Protein AF-A0A0U5C4C8-F1 (afdb_monomer)

Mean predicted aligned error: 6.16 Å

Sequence (61 aa):
MELALKIAAAAALVLMLFYLWPVYKHWQENGPKAQKGDWQAAILALGAVAALVMLLIMAVR

Foldseek 3Di:
DDPVVVVVVVVVVVVVCVVCVVVVVCCVVPNDDDDVCNVVVVCVVVVVVVVVVVVVVVVVD

Secondary structure (DSSP, 8-state):
--HHHHHHHHHHHHHHHHHHHHHHHHHHHHSPPPPTTHHHHHHHHHHHHHHHHHHHHHH--

Solvent-accessible surface area (backbone atoms only — not comparable to full-atom values): 3628 Å² total; per-residue (Å²): 133,59,69,70,58,55,52,51,52,50,51,50,52,52,52,48,50,62,69,44,43,64,59,51,52,50,42,70,76,72,43,90,71,88,52,94,59,49,65,58,53,50,50,50,55,54,49,50,52,54,49,51,54,51,51,55,54,63,74,77,107

pLDDT: mean 95.14, std 5.23, range [70.12, 98.56]

Structure (mmCIF, N/CA/C/O backbone):
data_AF-A0A0U5C4C8-F1
#
_entry.id   AF-A0A0U5C4C8-F1
#
loop_
_atom_site.group_PDB
_atom_site.id
_atom_site.type_symbol
_atom_site.label_atom_id
_atom_site.label_alt_id
_atom_site.label_comp_id
_atom_site.label_asym_id
_atom_site.label_entity_id
_atom_site.label_seq_id
_atom_site.pdbx_PDB_ins_code
_atom_site.Cartn_x
_atom_site.Cartn_y
_atom_site.Cartn_z
_atom_site.occupancy
_atom_site.B_iso_or_equiv
_atom_site.auth_seq_id
_atom_site.auth_comp_id
_atom_site.auth_asym_id
_atom_site.auth_atom_id
_atom_site.pdbx_PDB_model_num
ATOM 1 N N . MET A 1 1 ? 20.247 -9.504 -16.373 1.00 70.12 1 MET A N 1
ATOM 2 C CA . MET A 1 1 ? 19.310 -8.580 -17.051 1.00 70.12 1 MET A CA 1
ATOM 3 C C . MET A 1 1 ? 20.118 -7.580 -17.850 1.00 70.12 1 MET A C 1
ATOM 5 O O . MET A 1 1 ? 20.926 -6.878 -17.245 1.00 70.12 1 MET A O 1
ATOM 9 N N . GLU A 1 2 ? 19.896 -7.533 -19.160 1.00 92.12 2 GLU A N 1
ATOM 10 C CA . GLU A 1 2 ? 20.560 -6.605 -20.082 1.00 92.12 2 GLU A CA 1
ATOM 11 C C . GLU A 1 2 ? 20.325 -5.133 -19.699 1.00 92.12 2 GLU A C 1
ATOM 13 O O . GLU A 1 2 ? 19.242 -4.774 -19.226 1.00 92.12 2 GLU A O 1
ATOM 18 N N . LEU A 1 3 ? 21.331 -4.269 -19.894 1.00 95.88 3 LEU A N 1
ATOM 19 C CA . LEU A 1 3 ? 21.269 -2.841 -19.532 1.00 95.88 3 LEU A CA 1
ATOM 20 C C . LEU A 1 3 ? 20.106 -2.122 -20.231 1.00 95.88 3 LEU A C 1
ATOM 22 O O . LEU A 1 3 ? 19.371 -1.372 -19.590 1.00 95.88 3 LEU A O 1
ATOM 26 N N . ALA A 1 4 ? 19.899 -2.405 -21.518 1.00 95.25 4 ALA A N 1
ATOM 27 C CA . ALA A 1 4 ? 18.797 -1.849 -22.298 1.00 95.25 4 ALA A CA 1
ATOM 28 C C . ALA A 1 4 ? 17.426 -2.183 -21.685 1.00 95.25 4 ALA A C 1
ATOM 30 O O . ALA A 1 4 ? 16.560 -1.315 -21.598 1.00 95.25 4 ALA A O 1
ATOM 31 N N . LEU A 1 5 ? 17.251 -3.408 -21.176 1.00 96.94 5 LEU A N 1
ATOM 32 C CA . LEU A 1 5 ? 16.011 -3.827 -20.521 1.00 96.94 5 LEU A CA 1
ATOM 33 C C . LEU A 1 5 ? 15.789 -3.079 -19.199 1.00 96.94 5 LEU A C 1
ATOM 35 O O . LEU A 1 5 ? 14.665 -2.681 -18.907 1.00 96.94 5 LEU A O 1
ATOM 39 N N . LYS A 1 6 ? 16.850 -2.835 -18.418 1.00 95.56 6 LYS A N 1
ATOM 40 C CA . LYS A 1 6 ? 16.758 -2.035 -17.182 1.00 95.56 6 LYS A CA 1
ATOM 41 C C . LYS A 1 6 ? 16.331 -0.596 -17.471 1.00 95.56 6 LYS A C 1
ATOM 43 O O . LYS A 1 6 ? 15.489 -0.060 -16.758 1.00 95.56 6 LYS A O 1
ATOM 48 N N . ILE A 1 7 ? 16.893 0.010 -18.519 1.00 97.50 7 ILE A N 1
ATOM 49 C CA . ILE A 1 7 ? 16.556 1.378 -18.933 1.00 97.50 7 ILE A CA 1
ATOM 50 C C . ILE A 1 7 ? 15.111 1.443 -19.437 1.00 97.50 7 ILE A C 1
ATOM 52 O O . ILE A 1 7 ? 14.361 2.320 -19.015 1.00 97.50 7 ILE A O 1
ATOM 56 N N . ALA A 1 8 ? 14.690 0.490 -20.273 1.00 97.50 8 ALA A N 1
ATOM 57 C CA . ALA A 1 8 ? 13.314 0.414 -20.757 1.00 97.50 8 ALA A CA 1
ATOM 58 C C . ALA A 1 8 ? 12.308 0.224 -19.608 1.00 97.50 8 ALA A C 1
ATOM 60 O O . ALA A 1 8 ? 11.296 0.920 -19.556 1.00 97.50 8 ALA A O 1
ATOM 61 N N . ALA A 1 9 ? 12.609 -0.659 -18.651 1.00 97.31 9 ALA A N 1
ATOM 62 C CA . ALA A 1 9 ? 11.775 -0.861 -17.469 1.00 97.31 9 ALA A CA 1
ATOM 63 C C . ALA A 1 9 ? 11.688 0.408 -16.606 1.00 97.31 9 ALA A C 1
ATOM 65 O O . ALA A 1 9 ? 10.599 0.790 -16.183 1.00 97.31 9 ALA A O 1
ATOM 66 N N . ALA A 1 10 ? 12.810 1.101 -16.385 1.00 97.75 10 ALA A N 1
ATOM 67 C CA . ALA A 1 10 ? 12.823 2.363 -15.648 1.00 97.75 10 ALA A CA 1
ATOM 68 C C . ALA A 1 10 ? 11.986 3.444 -16.352 1.00 97.75 10 ALA A C 1
ATOM 70 O O . ALA A 1 10 ? 11.169 4.101 -15.708 1.00 97.75 10 ALA A O 1
ATOM 71 N N . ALA A 1 11 ? 12.127 3.590 -17.672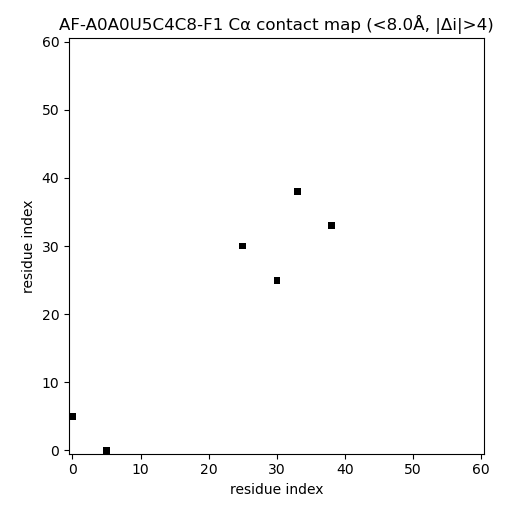 1.00 98.06 11 ALA A N 1
ATOM 72 C CA . ALA A 1 11 ? 11.327 4.527 -18.457 1.00 98.06 11 ALA A CA 1
ATOM 73 C C . ALA A 1 11 ? 9.827 4.194 -18.387 1.00 98.06 11 ALA A C 1
ATOM 75 O O . ALA A 1 11 ? 9.010 5.089 -18.173 1.00 98.06 11 ALA A O 1
ATOM 76 N N . ALA A 1 12 ? 9.463 2.913 -18.492 1.00 98.12 12 ALA A N 1
ATOM 77 C CA . ALA A 1 12 ? 8.078 2.467 -18.364 1.00 98.12 12 ALA A CA 1
ATOM 78 C C . ALA A 1 12 ? 7.493 2.787 -16.978 1.00 98.12 12 ALA A C 1
ATOM 80 O O . ALA A 1 12 ? 6.368 3.275 -16.888 1.00 98.12 12 ALA A O 1
ATOM 81 N N . LEU A 1 13 ? 8.263 2.585 -15.902 1.00 98.12 13 LEU A N 1
ATOM 82 C CA . LEU A 1 13 ? 7.836 2.935 -14.544 1.00 98.12 13 LEU A CA 1
ATOM 83 C C . LEU A 1 13 ? 7.642 4.445 -14.373 1.00 98.12 13 LEU A C 1
ATOM 85 O O . LEU A 1 13 ? 6.650 4.867 -13.783 1.00 98.12 13 LEU A O 1
ATOM 89 N N . VAL A 1 14 ? 8.541 5.268 -14.919 1.00 98.44 14 VAL A N 1
ATOM 90 C CA . VAL A 1 14 ? 8.400 6.733 -14.877 1.00 98.44 14 VAL A CA 1
ATOM 91 C C . VAL A 1 14 ? 7.151 7.186 -15.634 1.00 98.44 14 VAL A C 1
ATOM 93 O O . VAL A 1 14 ? 6.376 7.987 -15.112 1.00 98.44 14 VAL A O 1
ATOM 96 N N . LEU A 1 15 ? 6.912 6.645 -16.832 1.00 98.38 15 LEU A N 1
ATOM 97 C CA . LEU A 1 15 ? 5.713 6.952 -17.615 1.00 98.38 15 LEU A CA 1
ATOM 98 C C . LEU A 1 15 ? 4.434 6.496 -16.906 1.00 98.38 15 LEU A C 1
ATOM 100 O O . LEU A 1 15 ? 3.442 7.220 -16.914 1.00 98.38 15 LEU A O 1
ATOM 104 N N . MET A 1 16 ? 4.464 5.338 -16.246 1.00 97.81 16 MET A N 1
ATOM 105 C CA . MET A 1 16 ? 3.348 4.860 -15.432 1.00 97.81 16 MET A CA 1
ATOM 106 C C . MET A 1 16 ? 3.046 5.825 -14.280 1.00 97.81 16 MET A C 1
ATOM 108 O O . MET A 1 16 ? 1.885 6.161 -14.057 1.00 97.81 16 MET A O 1
ATOM 112 N N . LEU A 1 17 ? 4.068 6.313 -13.570 1.00 97.75 17 LEU A N 1
ATOM 113 C CA . LEU A 1 17 ? 3.879 7.306 -12.509 1.00 97.75 17 LEU A CA 1
ATOM 114 C C . LEU A 1 17 ? 3.310 8.617 -13.057 1.00 97.75 17 LEU A C 1
ATOM 116 O O . LEU A 1 17 ? 2.396 9.175 -12.453 1.00 97.75 17 LEU A O 1
ATOM 120 N N . PHE A 1 18 ? 3.797 9.081 -14.210 1.00 98.00 18 PHE A N 1
ATOM 121 C CA . PHE A 1 18 ? 3.259 10.266 -14.877 1.00 98.00 18 PHE A CA 1
ATOM 122 C C . PHE A 1 18 ? 1.780 10.086 -15.254 1.00 98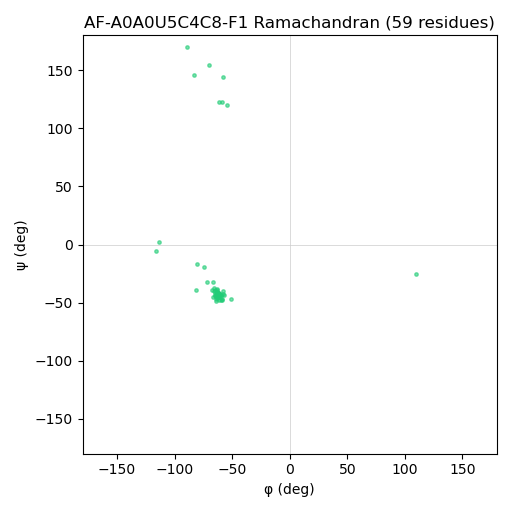.00 18 PHE A C 1
ATOM 124 O O . PHE A 1 18 ? 0.966 10.972 -15.004 1.00 98.00 18 PHE A O 1
ATOM 131 N N . TYR A 1 19 ? 1.418 8.916 -15.785 1.00 97.75 19 TYR A N 1
ATOM 132 C CA . TYR A 1 19 ? 0.040 8.573 -16.133 1.00 97.75 19 TYR A CA 1
ATOM 133 C C . TYR A 1 19 ? -0.886 8.487 -14.908 1.00 97.75 19 TYR A C 1
ATOM 135 O O . TYR A 1 19 ? -2.030 8.935 -14.963 1.00 97.75 19 TYR A O 1
ATOM 143 N N . LEU A 1 20 ? -0.400 7.940 -13.788 1.00 97.94 20 LEU A N 1
ATOM 144 C CA . LEU A 1 20 ? -1.174 7.801 -12.546 1.00 97.94 20 LEU A CA 1
ATOM 145 C C . LEU A 1 20 ? -1.237 9.092 -11.716 1.00 97.94 20 LEU A C 1
ATOM 147 O O . LEU A 1 20 ? -2.107 9.229 -10.854 1.00 97.94 20 LEU A O 1
ATOM 151 N N . TRP A 1 21 ? -0.352 10.053 -11.977 1.00 97.56 21 TRP A N 1
ATOM 152 C CA . TRP A 1 21 ? -0.271 11.322 -11.257 1.00 97.56 21 TRP A CA 1
ATOM 153 C C . TRP A 1 21 ? -1.598 12.096 -11.121 1.00 97.56 21 TRP A C 1
ATOM 155 O O . TRP A 1 21 ? -1.903 12.525 -10.005 1.00 97.56 21 TRP A O 1
ATOM 165 N N . PRO A 1 22 ? -2.424 12.285 -12.174 1.00 97.19 22 PRO A N 1
ATOM 166 C CA . PRO A 1 22 ? -3.703 12.984 -12.033 1.00 97.19 22 PRO A CA 1
ATOM 167 C C . PRO A 1 22 ? -4.677 12.251 -11.105 1.00 97.19 22 PRO A C 1
ATOM 169 O O . PRO A 1 22 ? -5.343 12.893 -10.296 1.00 97.19 22 PRO A O 1
ATOM 172 N N . VAL A 1 23 ? -4.725 10.917 -11.170 1.00 96.31 23 VAL A N 1
ATOM 173 C CA . VAL A 1 23 ? -5.576 10.095 -10.293 1.00 96.31 23 VAL A CA 1
ATOM 174 C C . VAL A 1 23 ? -5.119 10.232 -8.846 1.00 96.31 23 VAL A C 1
ATOM 176 O O . VAL A 1 23 ? -5.938 10.452 -7.955 1.00 96.31 23 VAL A O 1
ATOM 179 N N . TYR A 1 24 ? -3.807 10.177 -8.618 1.00 95.00 24 TYR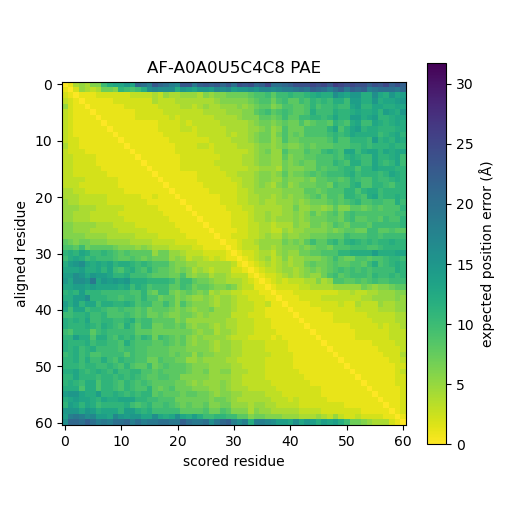 A N 1
ATOM 180 C CA . TYR A 1 24 ? -3.221 10.405 -7.303 1.00 95.00 24 TYR A CA 1
ATOM 181 C C . TYR A 1 24 ? -3.570 11.789 -6.747 1.00 95.00 24 TYR A C 1
ATOM 183 O O . TYR A 1 24 ? -4.004 11.884 -5.601 1.00 95.00 24 TYR A O 1
ATOM 191 N N . LYS A 1 25 ? -3.437 12.855 -7.548 1.00 96.12 25 LYS A N 1
ATOM 192 C CA . LYS A 1 25 ? -3.823 14.211 -7.131 1.00 96.12 25 LYS A CA 1
ATOM 193 C C . LYS A 1 25 ? -5.308 14.307 -6.800 1.00 96.12 25 LYS A C 1
ATOM 195 O O . LYS A 1 25 ? -5.661 14.790 -5.728 1.00 96.12 25 LYS A O 1
ATOM 200 N N . HIS A 1 26 ? -6.166 13.785 -7.676 1.00 96.00 26 HIS A N 1
ATOM 201 C CA . HIS A 1 26 ? -7.605 13.774 -7.443 1.00 96.00 26 HIS A CA 1
ATOM 202 C C . HIS A 1 26 ? -7.957 13.051 -6.138 1.00 96.00 26 HIS A C 1
ATOM 204 O O . HIS A 1 26 ? -8.750 13.561 -5.350 1.00 96.00 26 HIS A O 1
ATOM 210 N N . T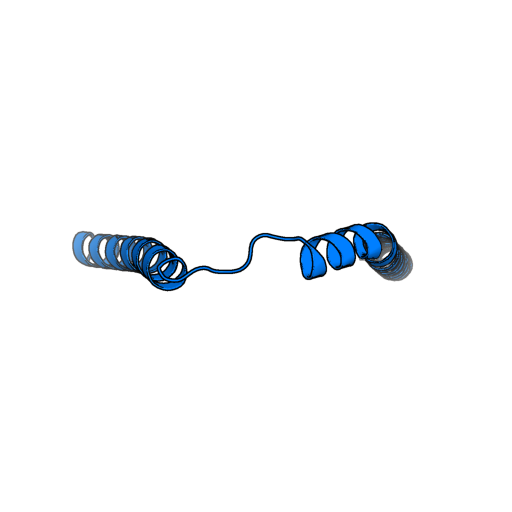RP A 1 27 ? -7.333 11.903 -5.872 1.00 94.38 27 TRP A N 1
ATOM 211 C CA . TRP A 1 27 ? -7.558 11.136 -4.649 1.00 94.38 27 TRP A CA 1
ATOM 212 C C . TRP A 1 27 ? -6.944 11.797 -3.407 1.00 94.38 27 TRP A C 1
ATOM 214 O O . TRP A 1 27 ? -7.512 11.726 -2.321 1.00 94.38 27 TRP A O 1
ATOM 224 N N . GLN A 1 28 ? -5.821 12.503 -3.538 1.00 91.94 28 GLN A N 1
ATOM 225 C CA . GLN A 1 28 ? -5.292 13.317 -2.445 1.00 91.94 28 GLN A CA 1
ATOM 226 C C . GLN A 1 28 ? -6.255 14.433 -2.039 1.00 91.94 28 GLN A C 1
ATOM 228 O O . GLN A 1 28 ? -6.409 14.691 -0.847 1.00 9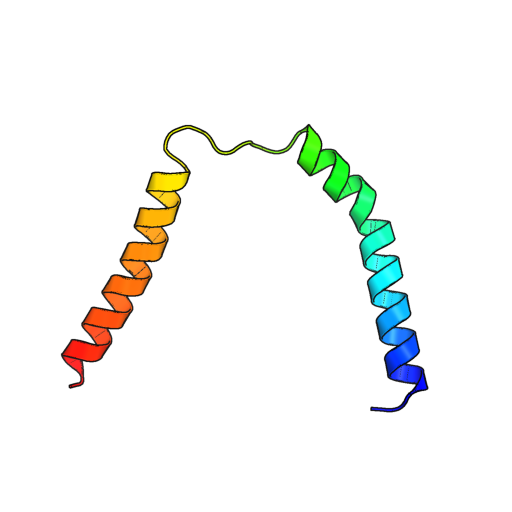1.94 28 GLN A O 1
ATOM 233 N N . GLU A 1 29 ? -6.886 15.099 -2.998 1.00 94.38 29 GLU A N 1
ATOM 234 C CA . GLU A 1 29 ? -7.774 16.231 -2.727 1.00 94.38 29 GLU A CA 1
ATOM 235 C C . GLU A 1 29 ? -9.177 15.772 -2.303 1.00 94.38 29 GLU A C 1
ATOM 237 O O . GLU A 1 29 ? -9.752 16.341 -1.378 1.00 94.38 29 GLU A O 1
ATOM 242 N N . ASN A 1 30 ? -9.699 14.708 -2.922 1.00 95.56 30 ASN A N 1
ATOM 243 C CA . ASN A 1 30 ? -11.105 14.294 -2.809 1.00 95.56 30 ASN A CA 1
ATOM 244 C C . ASN A 1 30 ? -11.303 12.922 -2.143 1.00 95.56 30 ASN A C 1
ATOM 246 O O . ASN A 1 30 ? -12.434 12.495 -1.923 1.00 95.56 30 ASN A O 1
ATOM 250 N N . GLY A 1 31 ? -10.224 12.196 -1.850 1.00 88.19 31 GLY A N 1
ATOM 251 C CA . GLY A 1 31 ? -10.295 10.862 -1.264 1.00 88.19 31 GLY A CA 1
ATOM 252 C C . GLY A 1 31 ? -10.773 10.877 0.192 1.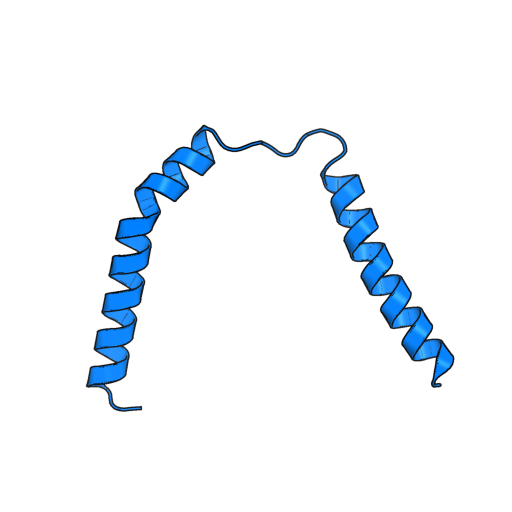00 88.19 31 GLY A C 1
ATOM 253 O O . GLY A 1 31 ? -10.572 11.869 0.906 1.00 88.19 31 GLY A O 1
ATOM 254 N N . PRO A 1 32 ? -11.378 9.767 0.660 1.00 89.31 32 PRO A N 1
ATOM 255 C CA . PRO A 1 32 ? -11.852 9.645 2.031 1.00 89.31 32 PRO A CA 1
ATOM 256 C C . PRO A 1 32 ? -10.685 9.833 3.002 1.00 89.31 32 PRO A C 1
ATOM 258 O O . PRO A 1 32 ? -9.668 9.142 2.933 1.00 89.31 32 PRO A O 1
ATOM 261 N N . LYS A 1 33 ? -10.820 10.811 3.897 1.00 87.69 33 LYS A N 1
ATOM 262 C CA . LYS A 1 33 ? -9.839 11.058 4.954 1.00 87.69 33 LYS A CA 1
ATOM 263 C C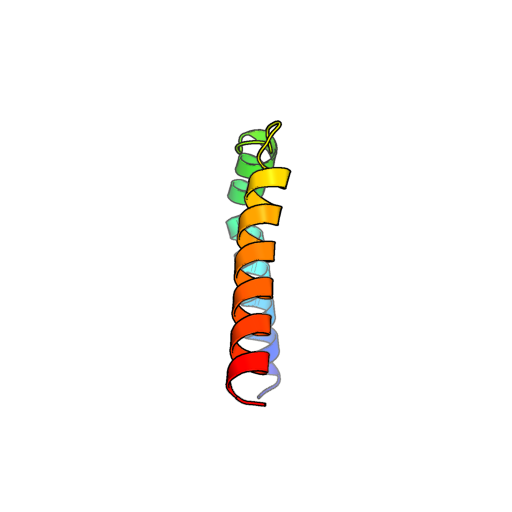 . LYS A 1 33 ? -10.110 10.132 6.123 1.00 87.69 33 LYS A C 1
ATOM 265 O O . LYS A 1 33 ? -11.268 9.858 6.425 1.00 87.69 33 LYS A O 1
ATOM 270 N N . ALA A 1 34 ? -9.035 9.715 6.788 1.00 88.75 34 ALA A N 1
ATOM 271 C CA . ALA A 1 34 ? -9.133 8.944 8.014 1.00 88.75 34 ALA A CA 1
ATOM 272 C C . ALA A 1 34 ? -10.001 9.698 9.031 1.00 88.75 34 ALA A C 1
ATOM 274 O O . ALA A 1 34 ? -9.699 10.835 9.411 1.00 88.75 34 ALA A O 1
ATOM 275 N N . GLN A 1 35 ? -11.091 9.068 9.439 1.00 89.69 35 GLN A N 1
ATOM 276 C CA . GLN A 1 35 ? -12.012 9.575 10.437 1.00 89.69 35 GLN A CA 1
ATOM 277 C C . GLN A 1 35 ? -11.579 9.125 11.835 1.00 89.69 35 GLN A C 1
ATOM 279 O O . GLN A 1 35 ? -10.690 8.288 12.025 1.00 89.69 35 GLN A O 1
ATOM 284 N N . LYS A 1 36 ? -12.220 9.696 12.857 1.00 87.69 36 LYS A N 1
ATOM 285 C CA . LYS A 1 36 ? -12.062 9.204 14.227 1.00 87.69 36 LYS A CA 1
ATOM 286 C C . LYS A 1 36 ? -12.554 7.754 14.274 1.00 87.69 36 LYS A C 1
ATOM 288 O O . LYS A 1 36 ? -13.710 7.506 13.961 1.00 87.69 36 LYS A O 1
ATOM 293 N N . GLY A 1 37 ? -11.695 6.827 14.687 1.00 90.75 37 GLY A N 1
ATOM 294 C CA . GLY A 1 37 ? -12.009 5.396 14.729 1.00 90.75 37 GLY A CA 1
ATOM 295 C C . GLY A 1 37 ? -11.258 4.563 13.689 1.00 90.75 37 GLY A C 1
ATOM 296 O O . GLY A 1 37 ? -10.995 3.392 13.950 1.00 90.75 37 GLY A O 1
ATOM 297 N N . ASP A 1 38 ? -10.831 5.153 12.567 1.00 94.31 38 ASP A N 1
ATOM 298 C CA . ASP A 1 38 ? -10.172 4.399 11.487 1.00 94.31 38 ASP A CA 1
ATOM 299 C C . ASP A 1 38 ? -8.819 3.835 11.927 1.00 94.31 38 ASP A C 1
ATOM 301 O O . ASP A 1 38 ? -8.472 2.697 11.616 1.00 94.31 38 ASP A O 1
ATOM 305 N N . TRP A 1 39 ? -8.075 4.600 12.728 1.00 91.69 39 TRP A N 1
ATOM 306 C CA . TRP A 1 39 ? -6.816 4.141 13.313 1.00 91.69 39 TRP A CA 1
ATOM 307 C C . TRP A 1 39 ? -7.027 3.003 14.309 1.00 91.69 39 TRP A C 1
ATOM 309 O O . TRP A 1 39 ? -6.260 2.044 14.310 1.00 91.69 39 TRP A O 1
ATOM 319 N N . GLN A 1 40 ? -8.080 3.068 15.124 1.00 95.25 40 GLN A N 1
ATOM 320 C CA . GLN A 1 40 ? -8.435 1.992 16.045 1.00 95.25 40 GLN A CA 1
ATOM 321 C C . GLN A 1 40 ? -8.834 0.723 15.285 1.00 95.25 40 GLN A C 1
ATOM 323 O O . GLN A 1 40 ? -8.372 -0.360 15.640 1.00 95.25 40 GLN A O 1
ATOM 328 N N . ALA A 1 41 ? -9.631 0.848 14.221 1.00 95.06 41 ALA A N 1
ATOM 329 C CA . ALA A 1 41 ? -10.016 -0.276 13.371 1.00 95.06 41 ALA A CA 1
ATOM 330 C C . ALA A 1 41 ? -8.798 -0.911 12.676 1.00 95.06 41 ALA A C 1
ATOM 332 O O . ALA A 1 41 ? -8.656 -2.136 12.675 1.00 95.06 41 ALA A O 1
ATOM 333 N N . ALA A 1 42 ? -7.881 -0.092 12.151 1.00 95.69 42 ALA A N 1
ATOM 334 C CA . ALA A 1 42 ? -6.643 -0.566 11.536 1.00 95.69 42 ALA A CA 1
ATOM 335 C C . ALA A 1 42 ? -5.746 -1.301 12.546 1.00 95.69 42 ALA A C 1
ATOM 337 O O . ALA A 1 42 ? -5.265 -2.398 12.262 1.00 95.69 42 ALA A O 1
ATOM 338 N N . ILE A 1 43 ? -5.559 -0.734 13.743 1.00 97.12 43 ILE A N 1
ATOM 339 C CA . ILE A 1 43 ? -4.774 -1.358 14.817 1.00 97.12 43 ILE A CA 1
ATOM 340 C C . ILE A 1 43 ? -5.415 -2.671 15.266 1.00 97.12 43 ILE A C 1
ATOM 342 O O . ILE A 1 43 ? -4.695 -3.642 15.476 1.00 97.12 43 ILE A O 1
ATOM 346 N N . LEU A 1 44 ? -6.743 -2.731 15.383 1.00 97.56 44 LEU A N 1
ATOM 347 C CA . LEU A 1 44 ? -7.450 -3.956 15.753 1.00 97.56 44 LEU A CA 1
ATOM 348 C C . LEU A 1 44 ? -7.185 -5.073 14.736 1.00 97.56 44 LEU A C 1
ATOM 350 O O . LEU A 1 44 ? -6.829 -6.181 15.130 1.00 97.56 44 LEU A O 1
ATOM 354 N N . ALA A 1 45 ? -7.306 -4.777 13.439 1.00 97.75 45 ALA A N 1
ATOM 355 C CA . ALA A 1 45 ? -7.055 -5.753 12.382 1.00 97.75 45 ALA A CA 1
ATOM 356 C C . ALA A 1 45 ? -5.586 -6.213 12.360 1.00 97.75 45 ALA A C 1
ATOM 358 O O . ALA A 1 45 ? -5.312 -7.414 12.357 1.00 97.75 45 ALA A O 1
A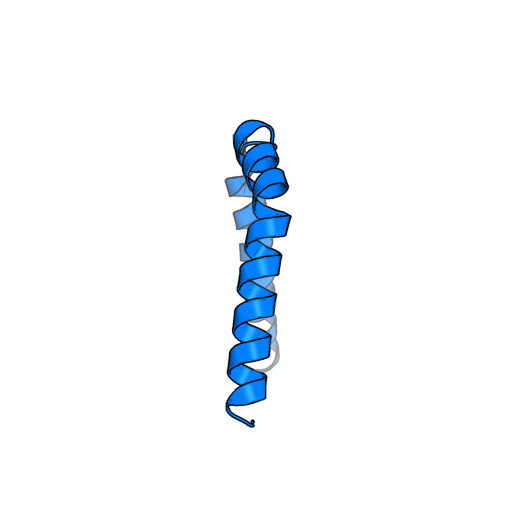TOM 359 N N . LEU A 1 46 ? -4.636 -5.273 12.400 1.00 98.25 46 LEU A N 1
ATOM 360 C CA . LEU A 1 46 ? -3.202 -5.588 12.413 1.00 98.25 46 LEU A CA 1
ATOM 361 C C . LEU A 1 46 ? -2.802 -6.368 13.672 1.00 98.25 46 LEU A C 1
ATOM 363 O O . LEU A 1 46 ? -2.075 -7.358 13.592 1.00 98.25 46 LEU A O 1
ATOM 367 N N . GLY A 1 47 ? -3.314 -5.950 14.829 1.00 98.38 47 GLY A N 1
ATOM 368 C CA . GLY A 1 47 ? -3.098 -6.606 16.112 1.00 98.38 47 GLY A CA 1
ATOM 369 C C . GLY A 1 47 ? -3.666 -8.021 16.139 1.00 98.38 47 GLY A C 1
ATOM 370 O O . GLY A 1 47 ? -2.993 -8.925 16.625 1.00 98.38 47 GLY A O 1
ATOM 371 N N . ALA A 1 48 ? -4.850 -8.247 15.561 1.00 98.31 48 ALA A N 1
ATOM 372 C CA . ALA A 1 48 ? -5.443 -9.578 15.453 1.00 98.31 48 ALA A CA 1
ATOM 373 C C . ALA A 1 48 ? -4.585 -10.525 14.601 1.00 98.31 48 ALA A C 1
ATOM 375 O O . ALA A 1 48 ? -4.370 -11.672 14.994 1.00 98.31 48 ALA A O 1
ATOM 376 N N . VAL A 1 49 ? -4.041 -10.047 13.476 1.00 98.38 49 VAL A N 1
ATOM 377 C CA . VAL A 1 49 ? -3.125 -10.842 12.641 1.00 98.38 49 VAL A CA 1
ATOM 378 C C . VAL A 1 49 ? -1.843 -11.172 13.407 1.00 98.38 49 VAL A C 1
ATOM 380 O O . VAL A 1 49 ? -1.433 -12.331 13.444 1.00 98.38 49 VAL A O 1
ATOM 383 N N . ALA A 1 50 ? -1.229 -10.186 14.065 1.00 98.56 50 ALA A N 1
ATOM 384 C CA . ALA A 1 50 ? -0.029 -10.412 14.869 1.00 98.56 50 ALA A CA 1
ATOM 385 C C . ALA A 1 50 ? -0.288 -11.397 16.026 1.00 98.56 50 ALA A C 1
ATOM 387 O O . ALA A 1 50 ? 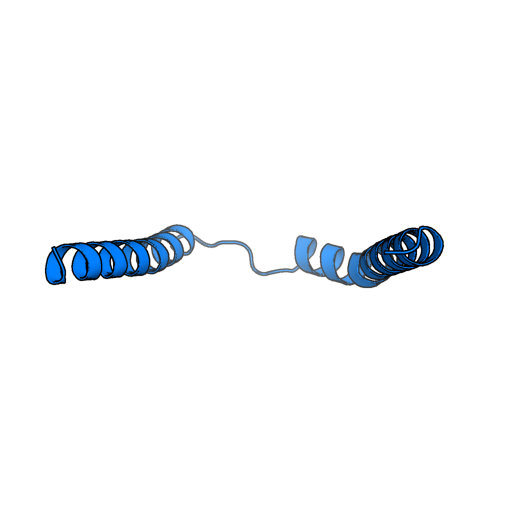0.509 -12.306 16.255 1.00 98.56 50 ALA A O 1
ATOM 388 N N . ALA A 1 51 ? -1.422 -11.260 16.717 1.00 98.50 51 ALA A N 1
ATOM 389 C CA . ALA A 1 51 ? -1.834 -12.160 17.790 1.00 98.50 51 ALA A CA 1
ATOM 390 C C . ALA A 1 51 ? -2.066 -13.588 17.280 1.00 98.50 51 ALA A C 1
ATOM 392 O O . ALA A 1 51 ? -1.602 -14.537 17.908 1.00 98.50 51 ALA A O 1
ATOM 393 N N . LEU A 1 52 ? -2.712 -13.753 16.122 1.00 98.38 52 LEU A N 1
ATOM 394 C CA . LEU A 1 52 ? -2.876 -15.059 15.486 1.00 98.38 52 LEU A CA 1
ATOM 395 C C . LEU A 1 52 ? -1.518 -15.710 15.200 1.00 98.38 52 LEU A C 1
ATOM 397 O O . LEU A 1 52 ? -1.315 -16.868 15.551 1.00 98.38 52 LEU A O 1
ATOM 401 N N . VAL A 1 53 ? -0.571 -14.970 14.617 1.00 98.44 53 VAL A N 1
ATOM 402 C CA . VAL A 1 53 ? 0.784 -15.482 14.352 1.00 98.44 53 VAL A CA 1
ATOM 403 C C . VAL A 1 53 ? 1.473 -15.915 15.649 1.00 98.44 53 VAL A C 1
ATOM 405 O O . VAL A 1 53 ? 2.061 -16.994 15.699 1.00 98.44 53 VAL A O 1
ATOM 408 N N . MET A 1 54 ? 1.360 -15.122 16.716 1.00 98.50 54 MET A N 1
ATOM 409 C CA . MET A 1 54 ? 1.903 -15.477 18.031 1.00 98.50 54 MET A CA 1
ATOM 410 C C . MET A 1 54 ? 1.277 -16.760 18.590 1.00 98.50 54 MET A C 1
ATOM 412 O O . MET A 1 54 ? 2.006 -17.625 19.076 1.00 98.50 54 MET A O 1
ATOM 416 N N . LEU A 1 55 ? -0.045 -16.922 18.479 1.00 98.31 55 LEU A N 1
ATOM 417 C CA . LEU A 1 55 ? -0.739 -18.145 18.893 1.00 98.31 55 LEU A CA 1
ATOM 418 C C . LEU A 1 55 ? -0.251 -19.368 18.110 1.00 98.31 55 LEU A C 1
ATOM 420 O O . LEU A 1 55 ? -0.012 -20.415 18.707 1.00 98.31 55 LEU A O 1
ATOM 424 N N . LEU A 1 56 ? -0.056 -19.234 16.796 1.00 98.31 56 LEU A N 1
ATOM 425 C CA . LEU A 1 56 ? 0.479 -20.314 15.966 1.00 98.31 56 LEU A CA 1
ATOM 426 C C . LEU A 1 56 ? 1.895 -20.707 16.395 1.00 98.31 56 LEU A C 1
ATOM 428 O O . LEU A 1 56 ? 2.178 -21.896 16.497 1.00 98.31 56 LEU A O 1
ATOM 432 N N . ILE A 1 57 ? 2.759 -19.733 16.702 1.00 98.25 57 ILE A N 1
ATOM 433 C CA . ILE A 1 57 ? 4.109 -19.997 17.225 1.00 98.25 57 ILE A CA 1
ATOM 434 C C . ILE A 1 57 ? 4.029 -20.775 18.539 1.00 98.25 57 ILE A C 1
ATOM 436 O O . ILE A 1 57 ? 4.779 -21.728 18.719 1.00 98.25 57 ILE A O 1
ATOM 440 N N . MET A 1 58 ? 3.130 -20.388 19.448 1.00 97.81 58 MET A N 1
ATOM 441 C CA . MET A 1 58 ? 2.952 -21.077 20.730 1.00 97.81 58 MET A CA 1
ATOM 442 C C . MET A 1 58 ? 2.409 -22.501 20.570 1.00 97.81 58 MET A C 1
ATOM 444 O O . MET A 1 58 ? 2.752 -23.359 21.370 1.00 97.81 58 MET A O 1
ATOM 448 N N . ALA A 1 59 ? 1.575 -22.758 19.560 1.00 97.56 59 ALA A N 1
ATOM 449 C CA . ALA A 1 59 ? 0.953 -24.063 19.339 1.00 97.56 59 ALA A CA 1
ATOM 450 C C . ALA A 1 59 ? 1.912 -25.126 18.770 1.00 97.56 59 ALA A C 1
ATOM 452 O O . ALA A 1 59 ? 1.611 -26.315 18.850 1.00 97.56 59 ALA A O 1
ATOM 453 N N . VAL A 1 60 ? 3.033 -24.709 18.172 1.00 96.44 60 VAL A N 1
ATOM 454 C CA . VAL A 1 60 ? 4.025 -25.608 17.545 1.00 96.44 60 VAL A CA 1
ATOM 455 C C . VAL A 1 60 ? 5.379 -25.619 18.257 1.00 96.44 60 VAL A C 1
ATOM 457 O O . VAL A 1 60 ? 6.310 -26.268 17.778 1.00 96.44 60 VAL A O 1
ATOM 460 N N . ARG A 1 61 ? 5.507 -24.876 19.358 1.00 74.12 61 ARG A N 1
ATOM 461 C CA . ARG A 1 61 ? 6.692 -24.868 20.222 1.00 74.12 61 ARG A CA 1
ATOM 462 C C . ARG A 1 61 ? 6.556 -25.896 21.330 1.00 74.12 61 ARG A C 1
ATOM 464 O O . ARG A 1 61 ? 7.604 -26.486 21.665 1.00 74.12 61 ARG A O 1
#

Radius of gyration: 20.72 Å; Cα contacts (8 Å, |Δi|>4): 3; chains: 1; bounding box: 33×42×43 Å